Protein AF-A0A4U5MCM7-F1 (afdb_monomer_lite)

Foldseek 3Di:
DDDPVLVVQVVCVVVVHDDDVVVVCVPPNPVNCVVCLVVVVVVVNVVSLVVLVPDDLVSLLVCLLVCQLSVVVVSVCVNVVPDDPVVVVVSVVVSVVVPRHPRVVPCVVPVVVVVVVVVVVVVD

pLDDT: mean 72.75, std 14.32, range [43.06, 89.5]

Radius of gyration: 17.04 Å; chains: 1; bounding box: 49×31×40 Å

Secondary structure (DSSP, 8-state):
---HHHHHHHHHHHTT----HHHHHHH-HHHHHHHHHHTT-HHHHHHHHHHHHHS-HHHHGGGHHHHHHTT-HHHHHHHHHTS-HHHHHHHHHHHHHTT--SSTTTSHHHHHHHHHHHHHTS--

Structure (mmCIF, N/CA/C/O backbone):
data_AF-A0A4U5MCM7-F1
#
_entry.id   AF-A0A4U5MCM7-F1
#
loop_
_atom_site.group_PDB
_atom_site.id
_atom_site.type_symbol
_atom_site.label_atom_id
_atom_site.label_alt_id
_atom_site.label_comp_id
_atom_site.label_asym_id
_atom_site.label_entity_id
_atom_site.label_seq_id
_atom_site.pdbx_PDB_ins_code
_atom_site.Cartn_x
_atom_site.Cartn_y
_atom_site.Cartn_z
_atom_site.occupancy
_atom_site.B_iso_or_equiv
_atom_site.auth_seq_id
_atom_site.auth_comp_id
_atom_site.auth_asym_id
_atom_site.auth_atom_id
_atom_site.pdbx_PDB_model_num
ATOM 1 N N . MET A 1 1 ? 9.102 18.149 -7.067 1.00 47.16 1 MET A N 1
ATOM 2 C CA . MET A 1 1 ? 10.361 18.027 -7.834 1.00 47.16 1 MET A CA 1
ATOM 3 C C . MET A 1 1 ? 10.789 16.560 -7.835 1.00 47.16 1 MET A C 1
ATOM 5 O O . MET A 1 1 ? 11.032 16.000 -6.770 1.00 47.16 1 MET A O 1
ATOM 9 N N . TRP A 1 2 ? 10.740 15.887 -8.988 1.00 54.19 2 TRP A N 1
ATOM 10 C CA . TRP A 1 2 ? 11.050 14.456 -9.099 1.00 54.19 2 TRP A CA 1
ATOM 11 C C . TRP A 1 2 ? 12.567 14.270 -9.157 1.00 54.19 2 TRP A C 1
ATOM 13 O O . TRP A 1 2 ? 13.220 14.834 -10.028 1.00 54.19 2 TRP A O 1
ATOM 23 N N . THR A 1 3 ? 13.149 13.512 -8.230 1.00 64.94 3 THR A N 1
ATOM 24 C CA . THR A 1 3 ? 14.577 13.184 -8.294 1.00 64.94 3 THR A CA 1
ATOM 25 C C . THR A 1 3 ? 14.794 12.082 -9.333 1.00 64.94 3 THR A C 1
ATOM 27 O O . THR A 1 3 ? 14.067 11.088 -9.337 1.00 64.94 3 THR A O 1
ATOM 30 N N . MET A 1 4 ? 15.804 12.234 -10.199 1.00 65.81 4 MET A N 1
ATOM 31 C CA . MET A 1 4 ? 16.169 11.289 -11.278 1.00 65.81 4 MET A CA 1
ATOM 32 C C . MET A 1 4 ? 16.192 9.814 -10.833 1.00 65.81 4 MET A C 1
ATOM 34 O O . MET A 1 4 ? 15.797 8.923 -11.581 1.00 65.81 4 MET A O 1
ATOM 38 N N . ARG A 1 5 ? 16.579 9.547 -9.578 1.00 67.06 5 ARG A N 1
ATOM 39 C CA . ARG A 1 5 ? 16.590 8.194 -9.000 1.00 67.06 5 ARG A CA 1
ATOM 40 C C . ARG A 1 5 ? 15.204 7.535 -8.966 1.00 67.06 5 ARG A C 1
ATOM 42 O O . ARG A 1 5 ? 15.116 6.341 -9.200 1.00 67.06 5 ARG A O 1
ATOM 49 N N . ARG A 1 6 ? 14.128 8.289 -8.713 1.00 67.50 6 ARG A N 1
ATOM 50 C CA . ARG A 1 6 ? 12.756 7.751 -8.596 1.00 67.50 6 ARG A CA 1
ATOM 51 C C . ARG A 1 6 ? 12.193 7.324 -9.947 1.00 67.50 6 ARG A C 1
ATOM 53 O O . ARG A 1 6 ? 11.607 6.256 -10.054 1.00 67.50 6 ARG A O 1
ATOM 60 N N . PHE A 1 7 ? 12.431 8.134 -10.976 1.00 69.56 7 PHE A N 1
ATOM 61 C CA . PHE A 1 7 ? 12.023 7.823 -12.346 1.00 69.56 7 PHE A CA 1
ATOM 62 C C . PHE A 1 7 ? 12.782 6.615 -12.909 1.00 69.56 7 PHE A C 1
ATOM 64 O O . PHE A 1 7 ? 12.203 5.778 -13.596 1.00 69.56 7 PHE A O 1
ATOM 71 N N . ARG A 1 8 ? 14.063 6.471 -12.540 1.00 73.38 8 ARG A N 1
ATOM 72 C CA . ARG A 1 8 ? 14.889 5.329 -12.943 1.00 73.38 8 ARG A CA 1
ATOM 73 C C . ARG A 1 8 ? 14.303 3.983 -12.500 1.00 73.38 8 ARG A C 1
ATOM 75 O O . ARG A 1 8 ? 14.385 3.030 -13.262 1.00 73.38 8 ARG A O 1
ATOM 82 N N . TYR A 1 9 ? 13.667 3.896 -11.331 1.00 71.50 9 TYR A N 1
ATOM 83 C CA . TYR A 1 9 ? 13.036 2.645 -10.889 1.00 71.50 9 TYR A CA 1
ATOM 84 C C . TYR A 1 9 ? 11.811 2.273 -11.725 1.00 71.50 9 TYR A C 1
ATOM 86 O O . TYR A 1 9 ? 11.670 1.121 -12.128 1.00 71.50 9 TYR A O 1
ATOM 94 N N . SER A 1 10 ? 10.966 3.250 -12.059 1.00 68.81 10 SER A N 1
ATOM 95 C CA . SER A 1 10 ? 9.843 3.022 -12.974 1.00 68.81 10 SER A CA 1
ATOM 96 C C . SER A 1 10 ? 10.328 2.580 -14.360 1.00 68.81 10 SER A C 1
ATOM 98 O O . SER A 1 10 ? 9.766 1.651 -14.933 1.00 68.81 10 SER A O 1
ATOM 100 N N . LEU A 1 11 ? 11.420 3.173 -14.861 1.00 77.25 11 LEU A N 1
ATOM 101 C CA . LEU A 1 11 ? 12.059 2.750 -16.111 1.00 77.25 11 LEU A CA 1
ATOM 102 C C . LEU A 1 11 ? 12.612 1.324 -16.034 1.00 77.25 11 LEU A C 1
ATOM 104 O O . LEU A 1 11 ? 12.401 0.554 -16.961 1.00 77.25 11 LEU A O 1
ATOM 108 N N . HIS A 1 12 ? 13.288 0.947 -14.945 1.00 79.56 12 HIS A N 1
ATOM 109 C CA . HIS A 1 12 ? 13.819 -0.411 -14.790 1.00 79.56 12 HIS A CA 1
ATOM 110 C C . HIS A 1 12 ? 12.717 -1.462 -14.960 1.00 79.56 12 HIS A C 1
ATOM 112 O O . HIS A 1 12 ? 12.908 -2.409 -15.722 1.00 79.56 12 HIS A O 1
ATOM 118 N N . ARG A 1 13 ? 11.543 -1.266 -14.342 1.00 75.31 13 ARG A N 1
ATOM 119 C CA . ARG A 1 13 ? 10.426 -2.197 -14.550 1.00 75.31 13 ARG A CA 1
ATOM 120 C C . ARG A 1 13 ? 9.845 -2.118 -15.961 1.00 75.31 13 ARG A C 1
ATOM 122 O O . ARG A 1 13 ? 9.498 -3.160 -16.504 1.00 75.31 13 ARG A O 1
ATOM 129 N N . PHE A 1 14 ? 9.783 -0.934 -16.575 1.00 77.25 14 PHE A N 1
ATOM 130 C CA . PHE A 1 14 ? 9.347 -0.794 -17.973 1.00 77.25 14 PHE A CA 1
ATOM 131 C C . PHE A 1 14 ? 10.203 -1.630 -18.935 1.00 77.25 14 PHE A C 1
ATOM 133 O O . PHE A 1 14 ? 9.682 -2.226 -19.870 1.00 77.25 14 PHE A O 1
ATOM 140 N N . TYR A 1 15 ? 11.502 -1.743 -18.653 1.00 84.00 15 TYR A N 1
ATOM 141 C CA . TYR A 1 15 ? 12.437 -2.596 -19.391 1.00 84.00 15 TYR A CA 1
ATOM 142 C C . TYR A 1 15 ? 12.514 -4.045 -18.870 1.00 84.00 15 TYR A C 1
ATOM 144 O O . TYR A 1 15 ? 13.411 -4.789 -19.256 1.00 84.00 15 TYR A O 1
ATOM 152 N N . GLY A 1 16 ? 11.604 -4.465 -17.986 1.00 80.31 16 GLY A N 1
ATOM 153 C CA . GLY A 1 16 ? 11.524 -5.842 -17.488 1.00 80.31 16 GLY A CA 1
ATOM 154 C C . GLY A 1 16 ? 12.556 -6.218 -16.421 1.00 80.31 16 GLY A C 1
ATOM 155 O O . GLY A 1 16 ? 12.609 -7.376 -16.012 1.00 80.31 16 GLY A O 1
ATOM 156 N N . LEU A 1 17 ? 13.348 -5.268 -15.918 1.00 81.94 17 LEU A N 1
ATOM 157 C CA . LEU A 1 17 ? 14.326 -5.541 -14.866 1.00 81.94 17 LEU A CA 1
ATOM 158 C C . LEU A 1 17 ? 13.620 -5.756 -13.513 1.00 81.94 17 LEU A C 1
ATOM 160 O O . LEU 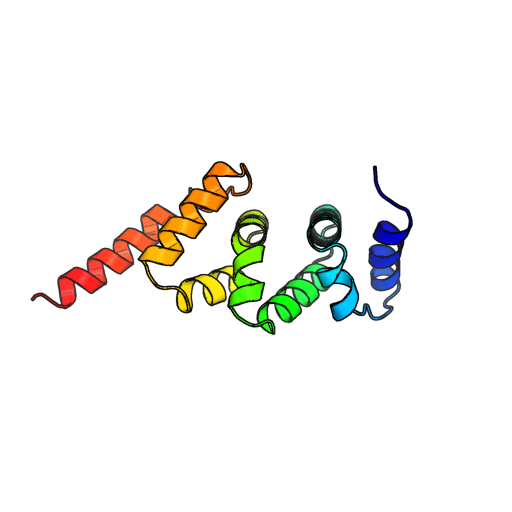A 1 17 ? 12.624 -5.078 -13.223 1.00 81.94 17 LEU A O 1
ATOM 164 N N . PRO A 1 18 ? 14.112 -6.683 -12.673 1.00 76.25 18 PRO A N 1
ATOM 165 C CA . PRO A 1 18 ? 13.585 -6.879 -11.330 1.00 76.25 18 PRO A CA 1
ATOM 166 C C . PRO A 1 18 ? 13.889 -5.661 -10.448 1.00 76.25 18 PRO A C 1
ATOM 168 O O . PRO A 1 18 ? 14.958 -5.052 -10.541 1.00 76.25 18 PRO A O 1
ATOM 171 N N . LEU A 1 19 ? 12.934 -5.307 -9.588 1.00 74.25 19 LEU A N 1
ATOM 172 C CA . LEU A 1 19 ? 13.085 -4.256 -8.587 1.00 74.25 19 LEU A CA 1
ATOM 173 C C . LEU A 1 19 ? 13.253 -4.887 -7.205 1.00 74.25 19 LEU A C 1
ATOM 175 O O . LEU A 1 19 ? 12.460 -5.736 -6.804 1.00 74.25 19 LEU A O 1
ATOM 179 N N . ASP A 1 20 ? 14.262 -4.442 -6.461 1.00 76.94 20 ASP A N 1
ATOM 180 C CA . ASP A 1 20 ? 14.379 -4.772 -5.043 1.00 76.94 20 ASP A CA 1
ATOM 181 C C . ASP A 1 20 ? 13.499 -3.827 -4.220 1.00 76.94 20 ASP A C 1
ATOM 183 O O . ASP A 1 20 ? 13.886 -2.709 -3.876 1.00 76.94 20 ASP A O 1
ATOM 187 N N . TYR A 1 21 ? 12.287 -4.284 -3.915 1.00 70.25 21 TYR A N 1
ATOM 188 C CA . TYR A 1 21 ? 11.305 -3.513 -3.159 1.00 70.25 21 TYR A CA 1
ATOM 189 C C . TYR A 1 21 ? 11.648 -3.359 -1.676 1.00 70.25 21 TYR A C 1
ATOM 191 O O . TYR A 1 21 ? 11.150 -2.426 -1.041 1.00 70.25 21 TYR A O 1
ATOM 199 N N . SER A 1 22 ? 12.511 -4.223 -1.131 1.00 69.50 22 SER A N 1
ATOM 200 C CA . SER A 1 22 ? 12.830 -4.230 0.296 1.00 69.50 22 SER A CA 1
ATOM 201 C C . SER A 1 22 ? 13.564 -2.951 0.712 1.00 69.50 22 SER A C 1
ATOM 203 O O . SER A 1 22 ? 13.135 -2.277 1.644 1.00 69.50 22 SER A O 1
ATOM 205 N N . GLY A 1 23 ? 14.580 -2.517 -0.041 1.00 67.75 23 GLY A N 1
ATOM 206 C CA . GLY A 1 23 ? 15.233 -1.219 0.180 1.00 67.75 23 GLY A CA 1
ATOM 207 C C . GLY A 1 23 ? 14.407 -0.023 -0.314 1.00 67.75 23 GLY A C 1
ATOM 208 O O . GLY A 1 23 ? 14.456 1.075 0.252 1.00 67.75 23 GLY A O 1
ATOM 209 N N . LEU A 1 24 ? 13.612 -0.229 -1.363 1.00 67.31 24 LEU A N 1
ATOM 210 C CA . LEU A 1 24 ? 12.875 0.822 -2.063 1.00 67.31 24 LEU A CA 1
ATOM 211 C C . LEU A 1 24 ? 11.720 1.399 -1.231 1.00 67.31 24 LEU A C 1
ATOM 213 O O . LEU A 1 24 ? 11.592 2.620 -1.105 1.00 67.31 24 LEU A O 1
ATOM 217 N N . LEU A 1 25 ? 10.901 0.522 -0.643 1.00 65.44 25 LEU A N 1
ATOM 218 C CA . LEU A 1 25 ? 9.720 0.898 0.141 1.00 65.44 25 LEU A CA 1
ATOM 219 C C . LEU A 1 25 ? 10.081 1.357 1.558 1.00 65.44 25 LEU A C 1
ATOM 221 O O . LEU A 1 25 ? 9.314 2.099 2.165 1.00 65.44 25 LEU A O 1
ATOM 225 N N . ILE A 1 26 ? 11.262 0.985 2.062 1.00 63.34 26 ILE A N 1
ATOM 226 C CA . ILE A 1 26 ? 11.812 1.536 3.308 1.00 63.34 26 ILE A CA 1
ATOM 227 C C . ILE A 1 26 ? 12.240 2.995 3.107 1.00 63.34 26 ILE A C 1
ATOM 229 O O . ILE A 1 26 ? 12.033 3.825 3.989 1.00 63.34 26 ILE A O 1
ATOM 233 N N . THR A 1 27 ? 12.812 3.322 1.943 1.00 59.69 27 THR A N 1
ATOM 234 C CA . THR A 1 27 ? 13.444 4.633 1.732 1.00 59.69 27 THR A CA 1
ATOM 235 C C . THR A 1 27 ? 12.502 5.660 1.094 1.00 59.69 27 THR A C 1
ATOM 237 O O . THR A 1 27 ? 12.531 6.829 1.472 1.00 59.69 27 THR A O 1
ATOM 240 N N . PHE A 1 28 ? 11.661 5.269 0.124 1.00 60.53 28 PHE A N 1
ATOM 241 C CA . PHE A 1 28 ? 10.772 6.197 -0.598 1.00 60.53 28 PHE A CA 1
ATOM 242 C C . PHE A 1 28 ? 9.419 5.568 -0.983 1.00 60.53 28 PHE A C 1
ATOM 244 O O . PHE A 1 28 ? 9.124 5.421 -2.172 1.00 60.53 28 PHE A O 1
ATOM 251 N N . PRO A 1 29 ? 8.577 5.240 0.008 1.00 67.25 29 PRO A N 1
ATOM 252 C CA . PRO A 1 29 ? 7.322 4.523 -0.197 1.00 67.25 29 PRO A CA 1
ATOM 253 C C . PRO A 1 29 ? 6.293 5.263 -1.071 1.00 67.25 29 PRO A C 1
ATOM 255 O O . PRO A 1 29 ? 5.868 4.769 -2.116 1.00 67.25 29 PRO A O 1
ATOM 258 N N . GLU A 1 30 ? 5.917 6.483 -0.687 1.00 70.94 30 GLU A N 1
ATOM 259 C CA . GLU A 1 30 ? 4.824 7.212 -1.341 1.00 70.94 30 GLU A CA 1
ATOM 260 C C . GLU A 1 30 ? 5.087 7.628 -2.800 1.00 70.94 30 GLU A C 1
ATOM 262 O O . GLU A 1 30 ? 4.179 7.490 -3.626 1.00 70.94 30 GLU A O 1
ATOM 267 N N . PRO A 1 31 ? 6.269 8.165 -3.180 1.00 76.00 31 PRO A N 1
ATOM 268 C CA . PRO A 1 31 ? 6.456 8.698 -4.528 1.00 76.00 31 PRO A CA 1
ATOM 269 C C . PRO A 1 31 ? 6.364 7.624 -5.611 1.00 76.00 31 PRO A C 1
ATOM 271 O O . PRO A 1 31 ? 5.957 7.922 -6.730 1.00 76.00 31 PRO A O 1
ATOM 274 N N . ILE A 1 32 ? 6.749 6.390 -5.285 1.00 78.44 32 ILE A N 1
ATOM 275 C CA . ILE A 1 32 ? 6.787 5.273 -6.229 1.00 78.44 32 ILE A CA 1
ATOM 276 C C . ILE A 1 32 ? 5.381 4.733 -6.455 1.00 78.44 32 ILE A C 1
ATOM 278 O O . ILE A 1 32 ? 4.998 4.532 -7.603 1.00 78.44 32 ILE A O 1
ATOM 282 N N . VAL A 1 33 ? 4.576 4.617 -5.396 1.00 79.62 33 VAL A N 1
ATOM 283 C CA . VAL A 1 33 ? 3.149 4.281 -5.515 1.00 79.62 33 VAL A CA 1
ATOM 284 C C . VAL A 1 33 ? 2.408 5.353 -6.316 1.00 79.62 33 VAL A C 1
ATOM 286 O O . VAL A 1 33 ? 1.671 5.026 -7.245 1.00 79.62 33 VAL A O 1
ATOM 289 N N . LYS A 1 34 ? 2.671 6.637 -6.032 1.00 81.81 34 LYS A N 1
ATOM 290 C CA . LYS A 1 34 ? 2.124 7.777 -6.790 1.00 81.81 34 LYS A CA 1
ATOM 291 C C . LYS A 1 34 ? 2.489 7.710 -8.277 1.00 81.81 34 LYS A C 1
ATOM 293 O O . LYS A 1 34 ? 1.625 7.927 -9.123 1.00 81.81 34 LYS A O 1
ATOM 298 N N . LEU A 1 35 ? 3.748 7.407 -8.605 1.00 81.25 35 LEU A N 1
ATOM 299 C CA . LEU A 1 35 ? 4.209 7.259 -9.991 1.00 81.25 35 LEU A CA 1
ATOM 300 C 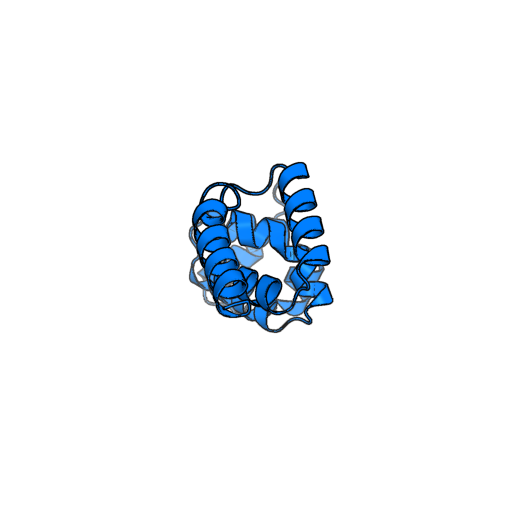C . LEU A 1 35 ? 3.563 6.059 -10.677 1.00 81.25 35 LEU A C 1
ATOM 302 O O . LEU A 1 35 ? 3.025 6.214 -11.768 1.00 81.25 35 LEU A O 1
ATOM 306 N N . ALA A 1 36 ? 3.586 4.892 -10.037 1.00 83.38 36 ALA A N 1
ATOM 307 C CA . ALA A 1 36 ? 3.019 3.673 -10.596 1.00 83.38 36 ALA A CA 1
ATOM 308 C C . ALA A 1 36 ? 1.519 3.843 -10.877 1.00 83.38 36 ALA A C 1
ATOM 310 O O . ALA A 1 36 ? 1.060 3.483 -11.955 1.00 83.38 36 ALA A O 1
ATOM 311 N N . HIS A 1 37 ? 0.784 4.493 -9.969 1.00 83.25 37 HIS A N 1
ATOM 312 C CA . HIS A 1 37 ? -0.616 4.853 -10.182 1.00 83.25 37 HIS A CA 1
ATOM 313 C C . HIS A 1 37 ? -0.801 5.848 -11.333 1.00 83.25 37 HIS A C 1
ATOM 315 O O . HIS A 1 37 ? -1.655 5.649 -12.191 1.00 83.25 37 HIS A O 1
ATOM 321 N N . ARG A 1 38 ? 0.012 6.911 -11.393 1.00 84.62 38 ARG A N 1
ATOM 322 C CA . ARG A 1 38 ? -0.076 7.924 -12.459 1.00 84.62 38 ARG A CA 1
ATOM 323 C C . ARG A 1 38 ? 0.192 7.347 -13.851 1.00 84.62 38 ARG A C 1
ATOM 325 O O . ARG A 1 38 ? -0.425 7.797 -14.808 1.00 84.62 38 ARG A O 1
ATOM 332 N N . PHE A 1 39 ? 1.112 6.393 -13.954 1.00 83.12 39 PHE A N 1
ATOM 333 C CA . PHE A 1 39 ? 1.471 5.732 -15.209 1.00 83.12 39 PHE A CA 1
ATOM 334 C C . PHE A 1 39 ? 0.671 4.452 -15.480 1.00 83.12 39 PHE A C 1
ATOM 336 O O . PHE A 1 39 ? 0.958 3.786 -16.467 1.00 83.12 39 PHE A O 1
ATOM 343 N N . GLN A 1 40 ? -0.306 4.108 -14.629 1.00 83.50 40 GLN A N 1
ATOM 344 C CA . GLN A 1 40 ? -1.104 2.878 -14.744 1.00 83.50 40 GLN A CA 1
ATOM 345 C C . GLN A 1 40 ? -0.234 1.613 -14.868 1.00 83.50 40 GLN A C 1
ATOM 347 O O . GLN A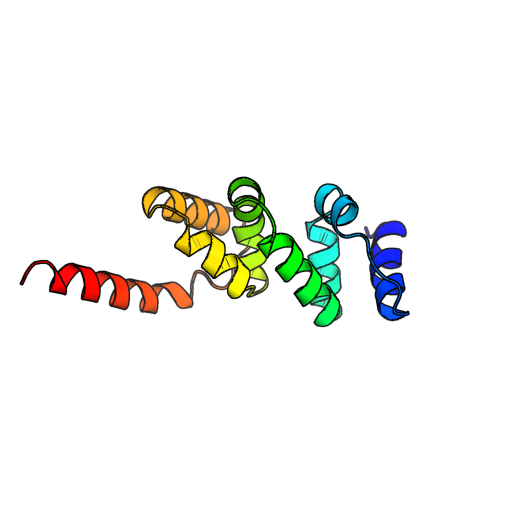 1 40 ? -0.526 0.692 -15.626 1.00 83.50 40 GLN A O 1
ATOM 352 N N . PHE A 1 41 ? 0.873 1.558 -14.119 1.00 85.31 41 PHE A N 1
ATOM 353 C CA . PHE A 1 41 ? 1.719 0.367 -14.060 1.00 85.31 41 PHE A CA 1
ATOM 354 C C . PHE A 1 41 ? 1.131 -0.670 -13.107 1.00 85.31 41 PHE A C 1
ATOM 356 O O . PHE A 1 41 ? 1.642 -0.874 -12.004 1.00 85.31 41 PHE A O 1
ATOM 363 N N . ASP A 1 42 ? 0.075 -1.346 -13.555 1.00 82.50 42 ASP A N 1
ATOM 364 C CA . ASP A 1 42 ? -0.688 -2.315 -12.759 1.00 82.50 42 ASP A CA 1
ATOM 365 C C . ASP A 1 42 ? 0.177 -3.453 -12.199 1.00 82.50 42 ASP A C 1
ATOM 367 O O . ASP A 1 42 ? -0.027 -3.895 -11.068 1.00 82.50 42 ASP A O 1
ATOM 371 N N . MET A 1 43 ? 1.207 -3.878 -12.937 1.00 82.69 43 MET A N 1
ATOM 372 C CA . MET A 1 43 ? 2.148 -4.896 -12.461 1.00 82.69 43 MET A CA 1
ATOM 373 C C . MET A 1 43 ? 2.995 -4.397 -11.278 1.00 82.69 43 MET A C 1
ATOM 375 O O . MET A 1 43 ? 3.060 -5.069 -10.255 1.00 82.69 43 MET A O 1
ATOM 379 N N . VAL A 1 44 ? 3.589 -3.199 -11.372 1.00 83.56 44 VAL A N 1
ATOM 380 C CA . VAL A 1 44 ? 4.377 -2.590 -10.271 1.00 83.56 44 VAL A CA 1
ATOM 381 C C . VAL A 1 44 ? 3.496 -2.376 -9.050 1.00 83.56 44 VAL A C 1
ATOM 383 O O . VAL A 1 44 ? 3.881 -2.636 -7.917 1.00 83.56 44 VAL A O 1
ATOM 386 N N . ILE A 1 45 ? 2.290 -1.892 -9.301 1.00 84.69 45 ILE A N 1
ATOM 387 C CA . ILE A 1 45 ? 1.243 -1.715 -8.311 1.00 84.69 45 ILE A CA 1
ATOM 388 C C . ILE A 1 45 ? 0.955 -3.020 -7.555 1.00 84.69 45 ILE A C 1
ATOM 390 O O . ILE A 1 45 ? 0.896 -3.002 -6.325 1.00 84.69 45 ILE A O 1
ATOM 394 N N . SER A 1 46 ? 0.786 -4.124 -8.283 1.00 86.25 46 SER A N 1
ATOM 395 C CA . SER A 1 46 ? 0.463 -5.431 -7.709 1.00 86.25 46 SER A CA 1
ATOM 396 C C . SER A 1 46 ? 1.639 -5.976 -6.904 1.00 86.25 46 SER A C 1
ATOM 398 O O . SER A 1 46 ? 1.451 -6.426 -5.780 1.00 86.25 46 SER A O 1
ATOM 400 N N . GLU A 1 47 ? 2.863 -5.835 -7.419 1.00 86.62 47 GLU A N 1
ATOM 401 C CA . GLU A 1 47 ? 4.093 -6.224 -6.718 1.00 86.62 47 GLU A CA 1
ATOM 402 C C . GLU A 1 47 ? 4.285 -5.446 -5.410 1.00 86.62 47 GLU A C 1
ATOM 404 O O . GLU A 1 47 ? 4.653 -6.025 -4.385 1.00 86.62 47 GLU A O 1
ATOM 409 N N . ILE A 1 48 ? 4.000 -4.139 -5.415 1.00 86.06 48 ILE A N 1
ATOM 410 C CA . ILE A 1 48 ? 4.026 -3.330 -4.192 1.00 86.06 48 ILE A CA 1
ATOM 411 C C . ILE A 1 48 ? 2.962 -3.830 -3.212 1.00 86.06 48 ILE A C 1
ATOM 413 O O . ILE A 1 48 ? 3.261 -3.994 -2.030 1.00 86.06 48 ILE A O 1
ATOM 417 N N . GLU A 1 49 ? 1.735 -4.084 -3.672 1.00 87.62 49 GLU A N 1
ATOM 418 C CA . GLU A 1 49 ? 0.669 -4.592 -2.806 1.00 87.62 49 GLU A CA 1
ATOM 419 C C . GLU A 1 49 ? 1.037 -5.951 -2.193 1.00 87.62 49 GLU A C 1
ATOM 421 O O . GLU A 1 49 ? 0.900 -6.119 -0.982 1.00 87.62 49 GLU A O 1
ATOM 426 N N . ASP A 1 50 ? 1.583 -6.881 -2.977 1.00 89.50 50 ASP A N 1
ATOM 427 C CA . ASP A 1 50 ? 2.032 -8.189 -2.492 1.00 89.50 50 ASP A CA 1
ATOM 428 C C . ASP A 1 50 ? 3.172 -8.064 -1.471 1.00 89.50 50 ASP A C 1
ATOM 430 O O . ASP A 1 50 ? 3.156 -8.729 -0.430 1.00 89.50 50 ASP A O 1
ATOM 434 N N . HIS A 1 51 ? 4.124 -7.151 -1.690 1.00 86.81 51 HIS A N 1
ATOM 435 C CA . HIS A 1 51 ? 5.159 -6.870 -0.699 1.00 86.81 51 HIS A CA 1
ATOM 436 C C . HIS A 1 51 ? 4.557 -6.338 0.608 1.00 86.81 51 HIS A C 1
ATOM 438 O O . HIS A 1 51 ? 4.879 -6.843 1.684 1.00 86.81 51 HIS A O 1
ATOM 444 N N . LEU A 1 52 ? 3.639 -5.370 0.544 1.00 86.75 52 LEU A N 1
ATOM 445 C CA . LEU A 1 52 ? 2.966 -4.827 1.730 1.00 86.75 52 LEU A CA 1
ATOM 446 C C . LEU A 1 52 ? 2.122 -5.889 2.453 1.00 86.75 52 LEU A C 1
ATOM 448 O O . LEU A 1 52 ? 2.041 -5.891 3.684 1.00 86.75 52 LEU A O 1
ATOM 452 N N . LEU A 1 53 ? 1.549 -6.837 1.709 1.00 88.62 53 LEU A N 1
ATOM 453 C CA . LEU A 1 53 ? 0.868 -8.007 2.258 1.00 88.62 53 LEU A CA 1
ATOM 454 C C . LEU A 1 53 ? 1.823 -9.005 2.927 1.00 88.62 53 LEU A C 1
ATOM 456 O O . LEU A 1 53 ? 1.369 -9.736 3.802 1.00 88.62 53 LEU A O 1
ATOM 460 N N . SER A 1 54 ? 3.115 -9.030 2.603 1.00 88.69 54 SER A N 1
ATOM 461 C CA . SER A 1 54 ? 4.102 -9.843 3.337 1.00 88.69 54 SER A CA 1
ATOM 462 C C . SER A 1 54 ? 4.597 -9.195 4.636 1.00 88.69 54 SER A C 1
ATOM 464 O O . SER A 1 54 ? 5.135 -9.883 5.501 1.00 88.69 54 SER A O 1
ATOM 466 N N . LEU A 1 55 ? 4.391 -7.885 4.816 1.00 86.50 55 LEU A N 1
ATOM 467 C CA . LEU A 1 55 ? 4.856 -7.179 6.008 1.00 86.50 55 LEU A CA 1
ATOM 468 C C . LEU A 1 55 ? 4.045 -7.544 7.260 1.00 86.50 55 LEU A C 1
ATOM 470 O O . LEU A 1 55 ? 2.847 -7.860 7.206 1.00 86.50 55 LEU A O 1
ATOM 474 N N . GLU A 1 56 ? 4.705 -7.408 8.412 1.00 88.62 56 GLU A N 1
ATOM 475 C CA . GLU A 1 56 ? 4.059 -7.405 9.724 1.00 88.62 56 GLU A CA 1
ATOM 476 C C . GLU A 1 56 ? 2.966 -6.336 9.800 1.00 88.62 56 GLU A C 1
ATOM 478 O O . GLU A 1 56 ? 3.087 -5.241 9.239 1.00 88.62 56 GLU A O 1
ATOM 483 N N . LEU A 1 57 ? 1.911 -6.629 10.563 1.00 86.25 57 LEU A N 1
ATOM 484 C CA . LEU A 1 57 ? 0.750 -5.752 10.684 1.00 86.25 57 LEU A CA 1
ATOM 485 C C . LEU A 1 57 ? 1.125 -4.337 11.152 1.00 86.25 57 LEU A C 1
ATOM 487 O O . LEU A 1 57 ? 0.592 -3.363 10.632 1.00 86.25 57 LEU A O 1
ATOM 491 N N . SER A 1 58 ? 2.067 -4.209 12.090 1.00 86.31 58 SER A N 1
ATOM 492 C CA . SER A 1 58 ? 2.551 -2.920 12.609 1.00 86.31 58 SER A CA 1
ATOM 493 C C . SER A 1 58 ? 3.086 -1.999 11.503 1.00 86.31 58 SER A C 1
ATOM 495 O O . SER A 1 58 ? 2.832 -0.793 11.512 1.00 86.31 58 SER A O 1
ATOM 497 N N . LYS A 1 59 ? 3.788 -2.572 10.518 1.00 85.38 59 LYS A N 1
ATOM 498 C CA . LYS A 1 59 ? 4.321 -1.864 9.351 1.00 85.38 59 LYS A CA 1
ATOM 499 C C . LYS A 1 59 ? 3.229 -1.629 8.314 1.00 85.38 59 LYS A C 1
ATOM 501 O O . LYS A 1 59 ? 3.130 -0.518 7.802 1.00 85.38 59 LYS A O 1
ATOM 506 N N . ALA A 1 60 ? 2.380 -2.625 8.058 1.00 85.69 60 ALA A N 1
ATOM 507 C CA . ALA A 1 60 ? 1.274 -2.520 7.107 1.00 85.69 60 ALA A CA 1
ATOM 508 C C . ALA A 1 60 ? 0.251 -1.436 7.499 1.00 85.69 60 ALA A C 1
ATOM 510 O O . ALA A 1 60 ? -0.219 -0.709 6.630 1.00 85.69 60 ALA A O 1
ATOM 511 N N . LYS A 1 61 ? -0.038 -1.249 8.798 1.00 87.12 61 LYS A N 1
ATOM 512 C CA . LYS A 1 61 ? -0.956 -0.204 9.302 1.00 87.12 61 LYS A CA 1
ATOM 513 C C . LYS A 1 61 ? -0.580 1.204 8.820 1.00 87.12 61 LYS A C 1
ATOM 515 O O . LYS A 1 61 ? -1.472 2.005 8.556 1.00 87.12 61 LYS A O 1
ATOM 520 N N . LYS A 1 62 ? 0.717 1.501 8.663 1.00 86.12 62 LYS A N 1
ATOM 521 C CA . LYS A 1 62 ? 1.200 2.818 8.203 1.00 86.12 62 LYS A CA 1
ATOM 522 C C . LYS A 1 62 ? 0.765 3.161 6.778 1.00 86.12 62 LYS A C 1
ATOM 524 O O . LYS A 1 62 ? 0.767 4.329 6.432 1.00 86.12 62 LYS A O 1
ATOM 529 N N . TRP A 1 63 ? 0.387 2.155 5.995 1.00 85.94 63 TRP A N 1
ATOM 530 C CA . TRP A 1 63 ? -0.018 2.287 4.599 1.00 85.94 63 TRP A CA 1
ATOM 531 C C . TRP A 1 63 ? -1.530 2.340 4.409 1.00 85.94 63 TRP A C 1
ATOM 533 O O . TRP A 1 63 ? -2.005 2.290 3.279 1.00 85.94 63 TRP A O 1
ATOM 543 N N . PHE A 1 64 ? -2.311 2.375 5.493 1.00 85.31 64 PHE A N 1
ATOM 544 C CA . PHE A 1 64 ? -3.767 2.305 5.406 1.00 85.31 64 PHE A CA 1
ATOM 545 C C . PHE A 1 64 ? -4.363 3.469 4.599 1.00 85.31 64 PHE A C 1
ATOM 547 O O . PHE A 1 64 ? -5.247 3.240 3.779 1.00 85.31 64 PHE A O 1
ATOM 554 N N . ALA A 1 65 ? -3.857 4.693 4.783 1.00 82.81 65 ALA A N 1
ATOM 555 C CA . ALA A 1 65 ? -4.360 5.877 4.083 1.00 82.81 65 ALA A CA 1
ATOM 556 C C . ALA A 1 65 ? -4.077 5.815 2.572 1.00 82.81 65 ALA A C 1
ATOM 558 O O . ALA A 1 65 ? -4.954 6.088 1.753 1.00 82.81 65 ALA A O 1
ATOM 559 N N . GLU A 1 66 ? -2.875 5.394 2.179 1.00 81.69 66 GLU A N 1
ATOM 560 C CA . GLU A 1 66 ? -2.502 5.195 0.779 1.00 81.69 66 GLU A CA 1
ATOM 561 C C . GLU A 1 66 ? -3.260 4.021 0.164 1.00 81.69 66 GLU A C 1
ATOM 563 O O . GLU A 1 66 ? -3.719 4.109 -0.974 1.00 81.69 66 GLU A O 1
ATOM 568 N N . ALA A 1 67 ? -3.420 2.928 0.910 1.00 83.81 67 ALA A N 1
ATOM 569 C CA . ALA A 1 67 ? -4.178 1.768 0.471 1.00 83.81 67 ALA A CA 1
ATOM 570 C C . ALA A 1 67 ? -5.649 2.130 0.214 1.00 83.81 67 ALA A C 1
ATOM 572 O O . ALA A 1 67 ? -6.197 1.725 -0.809 1.00 83.81 67 ALA A O 1
ATOM 573 N N . ASP A 1 68 ? -6.260 2.939 1.087 1.00 82.44 68 ASP A N 1
ATOM 574 C CA . ASP A 1 68 ? -7.607 3.484 0.882 1.00 82.44 68 ASP A CA 1
ATOM 575 C C . ASP A 1 68 ? -7.638 4.457 -0.304 1.00 82.44 68 ASP A C 1
ATOM 577 O O . ASP A 1 68 ? -8.506 4.363 -1.161 1.00 82.44 68 ASP A O 1
ATOM 581 N N . THR A 1 69 ? -6.650 5.344 -0.431 1.00 81.94 69 THR A N 1
ATOM 582 C CA . THR A 1 69 ? -6.587 6.321 -1.532 1.00 81.94 69 THR A CA 1
ATOM 583 C C . THR A 1 69 ? -6.474 5.651 -2.906 1.00 81.94 69 THR A C 1
ATOM 585 O O . THR A 1 69 ? -7.118 6.087 -3.858 1.00 81.94 69 THR A O 1
ATOM 588 N N . TYR A 1 70 ? -5.682 4.583 -3.017 1.00 80.38 70 TYR A N 1
ATOM 589 C CA . TYR A 1 70 ? -5.411 3.876 -4.274 1.00 80.38 70 TYR A CA 1
ATOM 590 C C . TYR A 1 70 ? -6.235 2.594 -4.460 1.00 80.38 70 TYR A C 1
ATOM 592 O O . TYR A 1 70 ? -5.882 1.757 -5.289 1.00 80.38 70 TYR A O 1
ATOM 600 N N . GLN A 1 71 ? -7.318 2.427 -3.697 1.00 81.75 71 GLN A N 1
ATOM 601 C CA . GLN A 1 71 ? -8.248 1.292 -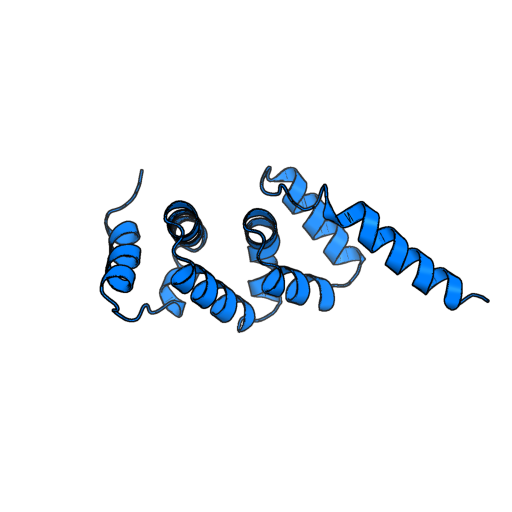3.789 1.00 81.75 71 GLN A CA 1
ATOM 602 C C . GLN A 1 71 ? -7.584 -0.097 -3.659 1.00 81.75 71 GLN A C 1
ATOM 604 O O . GLN A 1 71 ? -7.997 -1.074 -4.287 1.00 81.75 71 GLN A O 1
ATOM 609 N N . ARG A 1 72 ? -6.553 -0.219 -2.819 1.00 84.44 72 ARG A N 1
ATOM 610 C CA . ARG A 1 72 ? -5.838 -1.478 -2.538 1.00 84.44 72 ARG A CA 1
ATOM 611 C C . ARG A 1 72 ? -6.659 -2.357 -1.603 1.00 84.44 72 ARG A C 1
ATOM 613 O O . ARG A 1 72 ? -6.441 -2.410 -0.389 1.00 84.44 72 ARG A O 1
ATOM 620 N N . THR A 1 73 ? -7.680 -2.995 -2.163 1.00 85.12 73 THR A N 1
ATOM 621 C CA . THR A 1 73 ? -8.694 -3.745 -1.408 1.00 85.12 73 THR A CA 1
ATOM 622 C C . THR A 1 73 ? -8.115 -4.932 -0.639 1.00 85.12 73 THR A C 1
ATOM 624 O O . THR A 1 73 ? -8.588 -5.217 0.462 1.00 85.12 73 THR A O 1
ATOM 627 N N . ARG A 1 74 ? -7.069 -5.602 -1.146 1.00 89.12 74 ARG A N 1
ATOM 628 C CA . ARG A 1 74 ? -6.448 -6.742 -0.446 1.00 89.12 74 ARG A CA 1
ATOM 629 C C . ARG A 1 74 ? -5.693 -6.258 0.787 1.00 89.12 74 ARG A C 1
ATOM 631 O O . ARG A 1 74 ? -5.880 -6.804 1.875 1.00 89.12 74 ARG A O 1
ATOM 638 N N . LEU A 1 75 ? -4.894 -5.200 0.636 1.00 87.00 75 LEU A N 1
ATOM 639 C CA . LEU A 1 75 ? -4.136 -4.620 1.745 1.00 87.00 75 LEU A CA 1
ATOM 640 C C . LEU A 1 75 ? -5.046 -4.003 2.815 1.00 87.00 75 LEU A C 1
ATOM 642 O O . LEU A 1 75 ? -4.877 -4.287 4.000 1.00 87.00 75 LEU A O 1
ATOM 646 N N . THR A 1 76 ? -6.044 -3.214 2.410 1.00 86.50 76 THR A N 1
ATOM 647 C CA . THR A 1 76 ? -7.033 -2.647 3.346 1.00 86.50 76 THR A CA 1
ATOM 648 C C . THR A 1 76 ? -7.796 -3.744 4.084 1.00 86.50 76 THR A C 1
ATOM 650 O O . THR A 1 76 ? -7.914 -3.671 5.304 1.00 86.50 76 THR A O 1
ATOM 653 N N . SER A 1 77 ? -8.227 -4.806 3.394 1.00 87.31 77 SER A N 1
ATOM 654 C CA . SER A 1 77 ? -8.911 -5.942 4.027 1.00 87.31 77 SER A CA 1
ATOM 655 C C . SER A 1 77 ? -8.030 -6.643 5.057 1.00 87.31 77 SER A C 1
ATOM 657 O O . SER A 1 77 ? -8.495 -6.879 6.169 1.00 87.31 77 SER A O 1
ATOM 659 N N . LYS A 1 78 ? -6.753 -6.907 4.736 1.00 87.44 78 LYS A N 1
ATOM 660 C CA . LYS A 1 78 ? -5.793 -7.494 5.688 1.00 87.44 78 LYS A CA 1
ATOM 661 C C . LYS A 1 78 ? -5.621 -6.610 6.924 1.00 87.44 78 LYS A C 1
ATOM 663 O O . LYS A 1 78 ? -5.546 -7.121 8.038 1.00 87.44 78 LYS A O 1
ATOM 668 N N . ILE A 1 79 ? -5.522 -5.294 6.745 1.00 86.31 79 ILE A N 1
ATOM 669 C CA . ILE A 1 79 ? -5.355 -4.361 7.864 1.00 86.31 79 ILE A CA 1
ATOM 670 C C . ILE A 1 79 ? -6.617 -4.366 8.737 1.00 86.31 79 ILE A C 1
ATOM 672 O O . ILE A 1 79 ? -6.515 -4.561 9.944 1.00 86.31 79 ILE A O 1
ATOM 676 N N . ILE A 1 80 ? -7.800 -4.233 8.129 1.00 85.94 80 ILE A N 1
ATOM 677 C CA . ILE A 1 80 ? -9.092 -4.193 8.831 1.00 85.94 80 ILE A CA 1
ATOM 678 C C . ILE A 1 80 ? -9.368 -5.501 9.580 1.00 85.94 80 ILE A C 1
ATOM 680 O O . ILE A 1 80 ? -9.808 -5.456 10.725 1.00 85.94 80 ILE A O 1
ATOM 684 N N . SER A 1 81 ? -9.097 -6.659 8.973 1.00 86.00 81 SER A N 1
ATOM 685 C CA . SER A 1 81 ? -9.395 -7.966 9.574 1.00 86.00 81 SER A CA 1
ATOM 686 C C . SER A 1 81 ? -8.529 -8.298 10.789 1.00 86.00 81 SER A C 1
ATOM 688 O O . SER A 1 81 ? -8.891 -9.174 11.565 1.00 86.00 81 SER A O 1
ATOM 690 N N . ASN A 1 82 ? -7.381 -7.633 10.942 1.00 86.06 82 ASN A N 1
ATOM 691 C CA . ASN A 1 82 ? -6.438 -7.861 12.039 1.00 86.06 82 ASN A CA 1
ATOM 692 C C . ASN A 1 82 ? -6.439 -6.728 13.082 1.00 86.06 82 ASN A C 1
ATOM 694 O O . ASN A 1 82 ? -5.598 -6.713 13.979 1.00 86.06 82 ASN A O 1
ATOM 698 N N . LEU A 1 83 ? -7.343 -5.755 12.954 1.00 85.44 83 LEU A N 1
ATOM 699 C CA . LEU A 1 83 ? -7.467 -4.614 13.857 1.00 85.44 83 LEU A CA 1
ATOM 700 C C . LEU A 1 83 ? -8.694 -4.756 14.753 1.00 85.44 83 LEU A C 1
ATOM 702 O O . LEU A 1 83 ? -9.783 -5.093 14.293 1.00 85.44 83 LEU A O 1
ATOM 706 N N . GLU A 1 84 ? -8.548 -4.385 16.023 1.00 83.50 84 GLU A N 1
ATOM 707 C CA . GLU A 1 84 ? -9.706 -4.198 16.892 1.00 83.50 84 GLU A CA 1
ATOM 708 C C . GLU A 1 84 ? -10.527 -2.972 16.470 1.00 83.50 84 GLU A C 1
ATOM 710 O O . GLU A 1 84 ? -10.002 -1.971 15.975 1.00 83.50 84 GLU A O 1
ATOM 715 N N . ALA A 1 85 ? -11.834 -2.998 16.745 1.00 77.81 85 ALA A N 1
ATOM 716 C CA . ALA A 1 85 ? -12.758 -1.930 16.360 1.00 77.81 85 ALA A CA 1
ATOM 717 C C . ALA A 1 85 ? -12.358 -0.539 16.896 1.00 77.81 85 ALA A C 1
ATOM 719 O O . ALA A 1 85 ? -12.614 0.479 16.247 1.00 77.81 85 ALA A O 1
ATOM 720 N N . LYS A 1 86 ? -11.719 -0.469 18.073 1.00 79.75 86 LYS A N 1
ATOM 721 C CA . LYS A 1 86 ? -11.220 0.793 18.648 1.00 79.75 86 LYS A CA 1
ATOM 722 C C . LYS A 1 86 ? -10.042 1.352 17.847 1.00 79.75 86 LYS A C 1
ATOM 724 O O . LYS A 1 86 ? -10.052 2.534 17.504 1.00 79.75 86 LYS A O 1
ATOM 729 N N . GLU A 1 87 ? -9.076 0.504 17.502 1.00 81.75 87 GLU A N 1
ATOM 730 C CA . GLU A 1 87 ? -7.905 0.886 16.706 1.00 81.75 87 GLU A CA 1
ATOM 731 C C . GLU A 1 87 ? -8.291 1.259 15.270 1.00 81.75 87 GLU A C 1
ATOM 733 O O . GLU A 1 87 ? -7.793 2.241 14.718 1.00 81.75 87 GLU A O 1
ATOM 738 N N . LEU A 1 88 ? -9.241 0.528 14.684 1.00 80.94 88 LEU A N 1
ATOM 739 C CA . LEU A 1 88 ? -9.759 0.811 13.350 1.00 80.94 88 LEU A CA 1
ATOM 740 C C . LEU A 1 88 ? -10.401 2.203 13.269 1.00 80.94 88 LEU A C 1
ATOM 742 O O . LEU A 1 88 ? -10.157 2.953 12.323 1.00 80.94 88 LEU A O 1
ATOM 746 N N . ASN A 1 89 ? -11.196 2.574 14.276 1.00 78.69 89 ASN A N 1
ATOM 747 C CA . ASN A 1 89 ? -11.816 3.897 14.341 1.00 78.69 89 ASN A CA 1
ATOM 748 C C . ASN A 1 89 ? -10.776 5.020 14.458 1.00 78.69 89 ASN A C 1
ATOM 750 O O . ASN A 1 89 ? -10.974 6.090 13.879 1.00 78.69 89 ASN A O 1
ATOM 754 N N . ALA A 1 90 ? -9.674 4.789 15.177 1.00 82.31 90 ALA A N 1
ATOM 755 C CA . ALA A 1 90 ? -8.575 5.747 15.270 1.00 82.31 90 ALA A CA 1
ATOM 756 C C . ALA A 1 90 ? -7.877 5.933 13.912 1.00 82.31 90 ALA A C 1
ATOM 758 O O . ALA A 1 90 ? -7.724 7.067 13.460 1.00 82.31 90 ALA A O 1
ATOM 759 N N . LEU A 1 91 ? -7.558 4.835 13.217 1.00 78.62 91 LEU A N 1
ATOM 760 C CA . LEU A 1 91 ? -6.946 4.874 11.883 1.00 78.62 91 LEU A CA 1
ATOM 761 C C . LEU A 1 91 ? -7.843 5.556 10.844 1.00 78.62 91 LEU A C 1
ATOM 763 O O . LEU A 1 91 ? -7.370 6.374 10.060 1.00 78.62 91 LEU A O 1
ATOM 767 N N . CYS A 1 92 ? -9.152 5.294 10.877 1.00 76.19 92 CYS A N 1
ATOM 768 C CA . CYS A 1 92 ? -10.102 5.959 9.985 1.00 76.19 92 CYS A CA 1
ATOM 769 C C . CYS A 1 92 ? -10.192 7.468 10.254 1.00 76.19 92 CYS A C 1
ATOM 771 O O . CYS A 1 92 ? -10.271 8.256 9.315 1.00 76.19 92 CYS A O 1
ATOM 773 N N . LYS A 1 93 ? -10.180 7.892 11.527 1.00 79.75 93 LYS A N 1
ATOM 774 C CA . LYS A 1 93 ? -10.154 9.322 11.879 1.00 79.75 93 LYS A CA 1
ATOM 775 C C . LYS A 1 93 ? -8.868 9.988 11.394 1.00 79.75 93 LYS A C 1
ATOM 777 O O . LYS A 1 93 ? -8.934 11.079 10.837 1.00 79.75 93 LYS A O 1
ATOM 782 N N . GLN A 1 94 ? -7.733 9.316 11.567 1.00 78.69 94 GLN A N 1
ATOM 783 C CA . GLN A 1 94 ? -6.432 9.818 11.144 1.00 78.69 94 GLN A CA 1
ATOM 784 C C . GLN A 1 94 ? -6.362 9.991 9.622 1.00 78.69 94 GLN A C 1
ATOM 786 O O . GLN A 1 94 ? -6.003 11.073 9.167 1.00 78.69 94 GLN A O 1
ATOM 791 N N . ALA A 1 95 ? -6.791 8.985 8.850 1.00 70.44 95 ALA A N 1
ATOM 792 C CA . ALA A 1 95 ? -6.824 9.040 7.384 1.00 70.44 95 ALA A CA 1
ATOM 793 C C . ALA A 1 95 ? -7.722 10.177 6.855 1.00 70.44 95 ALA A C 1
ATOM 795 O O . ALA A 1 95 ? -7.356 10.892 5.924 1.00 70.44 95 ALA A O 1
ATOM 796 N N . LYS A 1 96 ? -8.872 10.423 7.502 1.00 69.75 96 LYS A N 1
ATOM 797 C CA . LYS A 1 96 ? -9.769 11.539 7.149 1.00 69.75 96 LYS A CA 1
ATOM 798 C C . LYS A 1 96 ? -9.149 12.912 7.400 1.00 69.75 96 LYS A C 1
ATOM 800 O O . LYS A 1 96 ? -9.355 13.830 6.613 1.00 69.75 96 LYS A O 1
ATOM 805 N N . GLN A 1 97 ? -8.387 13.060 8.482 1.00 68.00 97 GLN A N 1
ATOM 806 C CA . GLN A 1 97 ? -7.707 14.318 8.807 1.00 68.00 97 GLN A CA 1
ATOM 807 C C . GLN A 1 97 ? -6.535 14.623 7.864 1.00 68.00 97 GLN A C 1
ATOM 809 O O . GLN A 1 97 ? -6.181 15.787 7.708 1.00 68.00 97 GLN A O 1
ATOM 814 N N . SER A 1 98 ? -5.957 13.611 7.208 1.00 58.78 98 SER A N 1
ATOM 815 C CA . SER A 1 98 ? -4.800 13.778 6.314 1.00 58.78 98 SER A CA 1
ATOM 816 C C . SER A 1 98 ? -5.162 14.200 4.880 1.00 58.78 98 SER A C 1
ATOM 818 O O . SER A 1 98 ? -4.269 14.302 4.046 1.00 58.78 98 SER A O 1
ATOM 820 N N . GLN A 1 99 ? -6.443 14.454 4.564 1.00 56.31 99 GLN A N 1
ATOM 821 C CA . GLN A 1 99 ? -6.924 14.727 3.193 1.00 56.31 99 GLN A CA 1
ATOM 822 C C . GLN A 1 99 ? -6.468 13.670 2.153 1.00 56.31 99 GLN A C 1
ATOM 824 O O . GLN A 1 99 ? -6.334 13.960 0.966 1.00 56.31 99 GLN A O 1
ATOM 829 N N . GLN A 1 100 ? -6.245 12.425 2.587 1.00 53.28 100 GLN A N 1
ATOM 830 C CA . GLN A 1 100 ? -5.875 11.280 1.751 1.00 53.28 100 GLN A CA 1
ATOM 831 C C . GLN A 1 100 ? -6.929 10.177 1.935 1.00 53.28 100 GLN A C 1
ATOM 833 O O . GLN A 1 100 ? -6.779 9.303 2.783 1.00 53.28 100 GLN A O 1
ATOM 838 N N . GLY A 1 101 ? -8.032 10.235 1.180 1.00 44.75 101 GLY A N 1
ATOM 839 C CA . GLY A 1 101 ? -8.989 9.122 1.134 1.00 44.75 101 GLY A CA 1
ATOM 840 C C . GLY A 1 101 ? -10.361 9.480 0.568 1.00 44.75 101 GLY A C 1
ATOM 841 O O . GLY A 1 101 ? -11.165 10.125 1.232 1.00 44.75 101 GLY A O 1
ATOM 842 N N . SER A 1 102 ? -10.635 9.004 -0.651 1.00 52.22 102 SER A N 1
ATOM 843 C CA . SER A 1 102 ? -11.913 9.110 -1.375 1.00 52.22 102 SER A CA 1
ATOM 844 C C . SER A 1 102 ? -12.851 7.906 -1.135 1.00 52.22 102 SER A C 1
ATOM 846 O O . SER A 1 102 ? -13.962 7.893 -1.666 1.00 52.22 102 SER A O 1
ATOM 848 N N . ILE A 1 103 ? -12.447 6.874 -0.379 1.00 50.50 103 ILE A N 1
ATOM 849 C CA . ILE A 1 103 ? -13.185 5.592 -0.316 1.00 50.50 103 ILE A CA 1
ATOM 850 C C . ILE A 1 103 ? -13.881 5.367 1.030 1.00 50.50 103 ILE A C 1
ATOM 852 O O . ILE A 1 103 ? -14.981 4.802 1.067 1.00 50.50 103 ILE A O 1
ATOM 856 N N . THR A 1 104 ? -13.350 5.903 2.135 1.00 48.00 104 THR A N 1
ATOM 857 C CA . THR A 1 104 ? -14.068 5.850 3.425 1.00 48.00 104 THR A CA 1
ATOM 858 C C . THR A 1 104 ? -15.402 6.622 3.458 1.00 48.00 104 THR A C 1
ATOM 860 O O . THR A 1 104 ? -16.161 6.490 4.422 1.00 48.00 104 THR A O 1
ATOM 863 N N . GLU A 1 105 ? -15.757 7.375 2.415 1.00 48.12 105 GLU A N 1
ATOM 864 C CA . GLU A 1 105 ? -17.108 7.935 2.263 1.00 48.12 105 GLU A CA 1
ATOM 865 C C . GLU A 1 105 ? -18.103 6.966 1.603 1.00 48.12 105 GLU A C 1
ATOM 867 O O . GLU A 1 105 ? -19.278 6.953 1.969 1.00 48.12 105 GLU A O 1
ATOM 872 N N . THR A 1 106 ? -17.661 6.093 0.693 1.00 47.53 106 THR A N 1
ATOM 873 C CA . THR A 1 106 ? -18.569 5.281 -0.141 1.00 47.53 106 THR A CA 1
ATOM 874 C C . THR A 1 106 ? -18.777 3.849 0.365 1.00 47.53 106 THR A C 1
ATOM 876 O O . THR A 1 106 ? -19.857 3.288 0.165 1.00 47.53 106 THR A O 1
ATOM 879 N N . PHE A 1 107 ? -17.824 3.257 1.100 1.00 45.97 107 PHE A N 1
ATOM 880 C CA . PHE A 1 107 ? -17.955 1.875 1.609 1.00 45.97 107 PHE A CA 1
ATOM 881 C C . PHE A 1 107 ? -18.576 1.748 3.012 1.00 45.97 107 PHE A C 1
ATOM 883 O O . PHE A 1 107 ? -19.161 0.711 3.355 1.00 45.97 107 PHE A O 1
ATOM 890 N N . PHE A 1 108 ? -18.542 2.808 3.823 1.00 51.12 108 PHE A N 1
ATOM 891 C CA . PHE A 1 108 ? -19.039 2.765 5.203 1.00 51.12 108 PHE A CA 1
ATOM 892 C C . PHE A 1 108 ? -20.566 2.607 5.392 1.00 51.12 108 PHE A C 1
ATOM 894 O O . PHE A 1 108 ? -20.951 2.005 6.403 1.00 51.12 108 PHE A O 1
ATOM 901 N N . PRO A 1 109 ? -21.478 3.023 4.483 1.00 48.38 109 PRO A N 1
ATOM 902 C CA . PRO A 1 109 ? -22.906 2.769 4.694 1.00 48.38 109 PRO A CA 1
ATOM 903 C C . PRO A 1 109 ? -23.322 1.307 4.442 1.00 48.38 109 PRO A C 1
ATOM 905 O O . PRO A 1 109 ? -24.418 0.913 4.858 1.00 48.38 109 PRO A O 1
ATOM 908 N N . ARG A 1 110 ? -22.482 0.477 3.796 1.00 43.06 110 ARG A N 1
ATOM 909 C CA . ARG A 1 110 ? -22.759 -0.961 3.590 1.00 43.06 110 ARG A CA 1
ATOM 910 C C . ARG A 1 110 ? -22.208 -1.843 4.710 1.00 43.06 110 ARG A C 1
ATOM 912 O O . ARG A 1 110 ? -22.932 -2.716 5.184 1.00 43.06 110 ARG A O 1
ATOM 919 N N . GLN A 1 111 ? -20.992 -1.591 5.197 1.00 49.84 111 GLN A N 1
ATOM 920 C CA . GLN A 1 111 ? -20.413 -2.408 6.273 1.00 49.84 111 GLN A CA 1
ATOM 921 C C . GLN A 1 111 ? -21.079 -2.178 7.640 1.00 49.84 111 GLN A C 1
ATOM 923 O O . GLN A 1 111 ? -21.238 -3.138 8.393 1.00 49.84 111 GLN A O 1
ATOM 928 N N . ARG A 1 112 ? -21.599 -0.970 7.931 1.00 50.75 112 ARG A N 1
ATOM 929 C CA . ARG A 1 112 ? -22.441 -0.745 9.129 1.00 50.75 112 ARG A CA 1
ATOM 930 C C . ARG A 1 112 ? -23.679 -1.640 9.156 1.00 50.75 112 ARG A C 1
ATOM 932 O O . ARG A 1 112 ? -24.024 -2.142 10.218 1.00 50.75 112 ARG A O 1
ATOM 939 N N . ARG A 1 113 ? -24.318 -1.886 8.006 1.00 51.09 113 ARG A N 1
ATOM 940 C CA . ARG A 1 113 ? -25.518 -2.740 7.936 1.00 51.09 113 ARG A CA 1
ATOM 941 C C . ARG A 1 113 ? -25.200 -4.216 8.163 1.00 51.09 113 ARG A C 1
ATOM 943 O O . ARG A 1 113 ? -26.012 -4.916 8.757 1.00 51.09 113 ARG A O 1
ATOM 950 N N . LEU A 1 114 ? -24.035 -4.688 7.719 1.00 50.16 114 LEU A N 1
ATOM 951 C CA . LEU A 1 114 ? -23.590 -6.065 7.959 1.00 50.16 114 LEU A CA 1
ATOM 952 C C . LEU A 1 114 ? -23.165 -6.277 9.419 1.00 50.16 114 LEU A C 1
ATOM 954 O O . LEU A 1 114 ? -23.585 -7.255 10.029 1.00 50.16 114 LEU A O 1
ATOM 958 N N . MET A 1 115 ? -22.443 -5.323 10.010 1.00 50.44 115 MET A N 1
ATOM 959 C CA . MET A 1 115 ? -22.063 -5.366 11.429 1.00 50.44 115 MET A CA 1
ATOM 960 C C . MET A 1 115 ? -23.284 -5.254 12.366 1.00 50.44 115 MET A C 1
ATOM 962 O O . MET A 1 115 ? -23.386 -6.009 13.328 1.00 50.4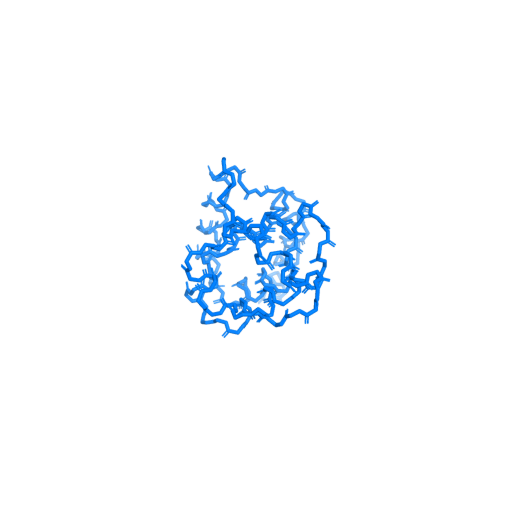4 115 MET A O 1
ATOM 966 N N . GLN A 1 116 ? -24.266 -4.392 12.057 1.00 53.97 116 GLN A N 1
ATOM 967 C CA . GLN A 1 116 ? -25.526 -4.304 12.819 1.00 53.97 116 GLN A CA 1
ATOM 968 C C . GLN A 1 116 ? -26.384 -5.574 12.693 1.00 53.97 116 GLN A C 1
ATOM 970 O O . GLN A 1 116 ? -26.996 -6.002 13.669 1.00 53.97 116 GLN A O 1
ATOM 975 N N . ARG A 1 117 ? -26.402 -6.223 11.519 1.00 50.22 117 ARG A N 1
ATOM 976 C CA . ARG A 1 117 ? -27.110 -7.501 11.325 1.00 50.22 117 ARG A CA 1
ATOM 977 C C . ARG A 1 117 ? -26.483 -8.658 12.100 1.00 50.22 117 ARG A C 1
ATOM 979 O O . ARG A 1 117 ? -27.219 -9.525 12.557 1.00 50.22 117 ARG A O 1
ATOM 986 N N . LEU A 1 118 ? -25.160 -8.673 12.253 1.00 48.44 118 LEU A N 1
ATOM 987 C CA . LEU A 1 118 ? -24.470 -9.688 13.050 1.00 48.44 118 LEU A CA 1
ATOM 988 C C . LEU A 1 118 ? -24.662 -9.454 14.556 1.00 48.44 118 LEU A C 1
ATOM 990 O O . LEU A 1 118 ? -24.905 -10.411 15.280 1.00 48.44 118 LEU A O 1
ATOM 994 N N . SER A 1 119 ? -24.670 -8.198 15.014 1.00 47.12 119 SER A N 1
ATOM 995 C CA . SER A 1 119 ? -24.942 -7.859 16.420 1.00 47.12 119 SER A CA 1
ATOM 996 C C . SER A 1 119 ? -26.369 -8.209 16.860 1.00 47.12 119 SER A C 1
ATOM 998 O O . SER A 1 119 ? -26.563 -8.656 17.985 1.00 47.12 119 SER A O 1
ATOM 1000 N N . ASN A 1 120 ? -27.367 -8.046 15.986 1.00 48.72 120 ASN A N 1
ATOM 1001 C CA . ASN A 1 120 ? -28.765 -8.335 16.327 1.00 48.72 120 ASN A CA 1
ATOM 1002 C C . ASN A 1 120 ? -29.115 -9.832 16.288 1.00 48.72 120 ASN A C 1
ATOM 1004 O O . ASN A 1 120 ? -30.129 -10.221 16.850 1.00 48.72 120 ASN A O 1
ATOM 1008 N N . LYS A 1 121 ? -28.289 -10.671 15.649 1.00 50.38 121 LYS A N 1
ATOM 1009 C CA . LYS A 1 121 ? -28.47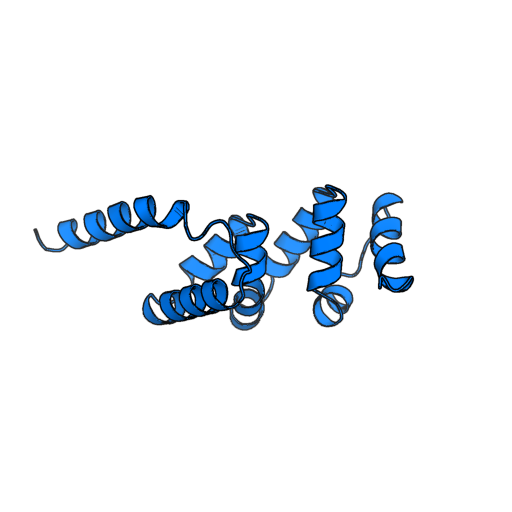3 -12.134 15.614 1.00 50.38 121 LYS A CA 1
ATOM 1010 C C . LYS A 1 121 ? -27.902 -12.862 16.834 1.00 50.38 121 LYS A C 1
ATOM 1012 O O . LYS A 1 121 ? -28.118 -14.056 16.963 1.00 50.38 121 LYS A O 1
ATOM 1017 N N . ILE A 1 122 ? -27.141 -12.165 17.679 1.00 49.06 122 ILE A N 1
ATOM 1018 C CA . ILE A 1 122 ? -26.513 -12.729 18.886 1.00 49.06 122 ILE A CA 1
ATOM 1019 C C . ILE A 1 122 ? -27.380 -12.460 20.136 1.00 49.06 122 ILE A C 1
ATOM 1021 O O . ILE A 1 122 ? -27.151 -13.054 21.182 1.00 49.06 122 ILE A O 1
ATOM 1025 N N . ILE A 1 123 ? -28.390 -11.585 20.031 1.00 48.91 123 ILE A N 1
ATOM 1026 C CA . ILE A 1 123 ? -29.248 -11.146 21.151 1.00 48.91 123 ILE A CA 1
ATOM 1027 C C . ILE A 1 123 ? -30.706 -11.656 21.000 1.00 48.91 123 ILE A C 1
ATOM 1029 O O . ILE A 1 123 ? -31.543 -11.383 21.855 1.00 48.91 123 ILE A O 1
ATOM 1033 N N . SER A 1 124 ? -31.019 -12.427 19.949 1.00 47.09 124 SER A N 1
ATOM 1034 C CA . SER A 1 124 ? -32.282 -13.183 19.809 1.00 47.09 124 SER A CA 1
ATOM 1035 C C . SER A 1 124 ? -32.025 -14.676 19.902 1.00 47.09 124 SER A C 1
ATOM 1037 O O . SER A 1 124 ? -32.815 -15.372 20.564 1.00 47.09 124 SER A O 1
#

Organism: Steinernema carpocapsae (NCBI:txid34508)

Sequence (124 aa):
MWTMRRFRYSLHRFYGLPLDYSGLLITFPEPIVKLAHRFQFDMVISEIEDHLLSLELSKAKKWFAEADTYQRTRLTSKIISNLEAKELNALCKQAKQSQQGSITETFFPRQRRLMQRLSNKIIS